Protein AF-A0A4Q3XQ71-F1 (afdb_monomer)

Foldseek 3Di:
DDDDDDDCPPDVDWDWDQDQDPVVRGGDTDTDDDDD

Structure (mmCIF, N/CA/C/O backbone):
data_AF-A0A4Q3XQ71-F1
#
_entry.id   AF-A0A4Q3XQ71-F1
#
loop_
_atom_site.group_PDB
_atom_site.id
_atom_site.type_symbol
_atom_site.label_atom_id
_atom_site.label_alt_i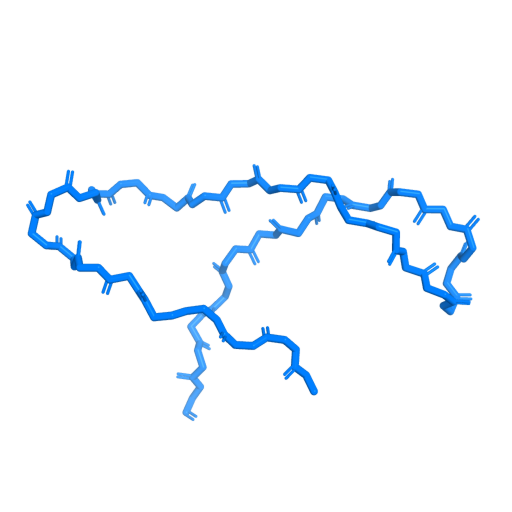d
_atom_site.label_comp_id
_atom_site.label_asym_id
_atom_site.label_entity_id
_atom_site.label_seq_id
_atom_site.pdbx_PDB_ins_code
_atom_site.Cartn_x
_atom_site.Cartn_y
_atom_site.Cartn_z
_atom_site.occupancy
_atom_site.B_iso_or_equiv
_atom_site.auth_seq_id
_atom_site.auth_comp_id
_atom_site.auth_asym_id
_atom_site.auth_atom_id
_atom_site.pdbx_PDB_model_num
ATOM 1 N N . TYR A 1 1 ? -6.254 -10.297 -1.077 1.00 58.38 1 TYR A N 1
ATOM 2 C CA . TYR A 1 1 ? -5.191 -9.336 -0.713 1.00 58.38 1 TYR A CA 1
ATOM 3 C C . TYR A 1 1 ? -4.797 -8.540 -1.946 1.00 58.38 1 TYR A C 1
ATOM 5 O O . TYR A 1 1 ? -4.676 -9.137 -3.007 1.00 58.38 1 TYR A O 1
ATOM 13 N N . TYR A 1 2 ? -4.643 -7.217 -1.840 1.00 56.84 2 TYR A N 1
ATOM 14 C CA . TYR A 1 2 ? -4.192 -6.384 -2.961 1.00 56.84 2 TYR A CA 1
ATOM 15 C C . TYR A 1 2 ? -2.679 -6.521 -3.116 1.00 56.84 2 TYR A C 1
ATOM 17 O O . TYR A 1 2 ? -1.935 -6.095 -2.234 1.00 56.84 2 TYR A O 1
ATOM 25 N N . VAL A 1 3 ? -2.238 -7.125 -4.217 1.00 59.38 3 VAL A N 1
ATOM 26 C CA . VAL A 1 3 ? -0.818 -7.345 -4.506 1.00 59.38 3 VAL A CA 1
ATOM 27 C C . VAL A 1 3 ? -0.406 -6.415 -5.638 1.00 59.38 3 VAL A C 1
ATOM 29 O O . VAL A 1 3 ? -0.960 -6.472 -6.732 1.00 59.38 3 VAL A O 1
ATOM 32 N N . THR A 1 4 ? 0.566 -5.549 -5.373 1.00 68.94 4 THR A N 1
ATOM 33 C CA . THR A 1 4 ? 1.197 -4.686 -6.377 1.00 68.94 4 THR A CA 1
ATOM 34 C C . THR A 1 4 ? 2.626 -5.162 -6.598 1.00 68.94 4 THR A C 1
ATOM 36 O O . THR A 1 4 ? 3.382 -5.316 -5.641 1.00 68.94 4 THR A O 1
ATOM 39 N N . LYS A 1 5 ? 3.008 -5.417 -7.853 1.00 69.38 5 LYS A N 1
ATOM 40 C CA . LYS A 1 5 ? 4.373 -5.819 -8.219 1.00 69.38 5 LYS A CA 1
ATOM 41 C C . LYS A 1 5 ? 5.194 -4.568 -8.532 1.00 69.38 5 LYS A C 1
ATOM 43 O O . LYS A 1 5 ? 4.856 -3.848 -9.466 1.00 69.38 5 LYS A O 1
ATOM 48 N N . LYS A 1 6 ? 6.271 -4.319 -7.780 1.00 68.00 6 LYS A N 1
ATOM 49 C CA . LYS A 1 6 ? 7.207 -3.214 -8.057 1.00 68.00 6 LYS A CA 1
ATOM 50 C C . LYS A 1 6 ? 8.444 -3.685 -8.816 1.00 68.00 6 LYS A C 1
ATOM 52 O O . LYS A 1 6 ? 8.861 -4.833 -8.667 1.00 68.00 6 LYS A O 1
ATOM 57 N N . ASN A 1 7 ? 9.045 -2.785 -9.598 1.00 71.31 7 ASN A N 1
ATOM 58 C CA . ASN A 1 7 ? 10.369 -2.989 -10.182 1.00 71.31 7 ASN A CA 1
ATOM 59 C C . ASN A 1 7 ? 11.443 -2.540 -9.166 1.00 71.31 7 ASN A C 1
ATOM 61 O O . ASN A 1 7 ? 11.591 -1.336 -8.946 1.00 71.31 7 ASN A O 1
ATOM 65 N N . PRO A 1 8 ? 12.195 -3.468 -8.547 1.00 65.38 8 PRO A N 1
ATOM 66 C CA . PRO A 1 8 ? 13.157 -3.146 -7.492 1.00 65.38 8 PRO A CA 1
ATOM 67 C C . PRO A 1 8 ? 14.379 -2.351 -7.979 1.00 65.38 8 PRO A C 1
ATOM 69 O O . PRO A 1 8 ? 15.142 -1.882 -7.144 1.00 65.38 8 PRO A O 1
ATOM 72 N N . ARG A 1 9 ? 14.580 -2.185 -9.299 1.00 73.19 9 ARG A N 1
ATOM 73 C CA . ARG A 1 9 ? 15.703 -1.403 -9.850 1.00 73.19 9 ARG A CA 1
ATOM 74 C C . ARG A 1 9 ? 15.492 0.113 -9.796 1.00 73.19 9 ARG A C 1
ATOM 76 O O . ARG A 1 9 ? 16.462 0.831 -9.608 1.00 73.19 9 ARG A O 1
ATOM 83 N N . ASN A 1 10 ? 14.253 0.590 -9.949 1.00 70.56 10 ASN A N 1
ATOM 84 C CA . ASN A 1 10 ? 13.953 2.031 -10.016 1.00 70.56 10 ASN A CA 1
ATOM 85 C C . ASN A 1 10 ? 13.455 2.613 -8.685 1.00 70.56 10 ASN A C 1
ATOM 87 O O . ASN A 1 10 ? 13.500 3.823 -8.494 1.00 70.56 10 ASN A O 1
ATOM 91 N N . HIS A 1 11 ? 12.967 1.771 -7.770 1.00 68.25 11 HIS A N 1
ATOM 92 C CA . HIS A 1 11 ? 12.413 2.210 -6.489 1.00 68.25 11 HIS A CA 1
ATOM 93 C C . HIS A 1 11 ? 13.060 1.439 -5.339 1.00 68.25 11 HIS A C 1
ATOM 95 O O . HIS A 1 11 ? 12.602 0.360 -4.951 1.00 68.25 11 HIS A O 1
ATOM 101 N N . THR A 1 12 ? 14.142 2.016 -4.816 1.00 65.50 12 THR A N 1
ATOM 102 C CA . THR A 1 12 ? 14.949 1.467 -3.716 1.00 65.50 12 THR A CA 1
ATOM 103 C C . THR A 1 12 ? 14.198 1.493 -2.381 1.00 65.50 12 THR A C 1
ATOM 105 O O . THR A 1 12 ? 14.397 0.624 -1.534 1.00 65.50 12 THR A O 1
ATOM 108 N N . GLU A 1 13 ? 13.290 2.452 -2.193 1.00 74.38 13 GLU A N 1
ATOM 109 C CA . GLU A 1 13 ? 12.558 2.641 -0.940 1.00 74.38 13 GLU A CA 1
ATOM 110 C C . GLU A 1 13 ? 11.257 1.822 -0.868 1.00 74.38 13 GLU A C 1
ATOM 112 O O . GLU A 1 13 ? 10.720 1.309 -1.861 1.00 74.38 13 GLU A O 1
ATOM 117 N N . LYS A 1 14 ? 10.758 1.642 0.358 1.00 70.62 14 LYS A N 1
ATOM 118 C CA . LYS A 1 14 ? 9.463 1.001 0.610 1.00 70.62 14 LYS A CA 1
ATOM 119 C C . LYS A 1 14 ? 8.371 2.047 0.490 1.00 70.62 14 LYS A C 1
ATOM 121 O O . LYS A 1 14 ? 8.432 3.071 1.161 1.00 70.62 14 LYS A O 1
ATOM 126 N N . PHE A 1 15 ? 7.351 1.758 -0.305 1.00 70.69 15 PHE A N 1
ATOM 127 C CA . PHE A 1 15 ? 6.215 2.657 -0.390 1.00 70.69 15 PHE A CA 1
ATOM 128 C C . PHE A 1 15 ? 5.367 2.581 0.881 1.00 70.69 15 PHE A C 1
ATOM 130 O O . PHE A 1 15 ? 5.058 1.490 1.378 1.00 70.69 15 PHE A O 1
ATOM 137 N N . THR A 1 16 ? 4.970 3.748 1.380 1.00 70.12 16 THR A N 1
ATOM 138 C CA . THR A 1 16 ? 3.955 3.890 2.419 1.00 70.12 16 THR A CA 1
ATOM 139 C C . THR A 1 16 ? 2.712 4.512 1.792 1.00 70.12 16 THR A C 1
ATOM 141 O O . THR A 1 16 ? 2.752 5.589 1.202 1.00 70.12 16 THR A O 1
ATOM 144 N N . PHE A 1 17 ? 1.589 3.800 1.861 1.00 76.38 17 PHE A N 1
ATOM 145 C CA . PHE A 1 17 ? 0.320 4.266 1.301 1.00 76.38 17 PHE A CA 1
ATOM 146 C C . PHE A 1 17 ? -0.744 4.272 2.381 1.00 76.38 17 PHE A C 1
ATOM 148 O O . PHE A 1 17 ? -0.904 3.284 3.089 1.00 76.38 17 PHE A O 1
ATOM 155 N N . ARG A 1 18 ? -1.537 5.338 2.486 1.00 79.94 18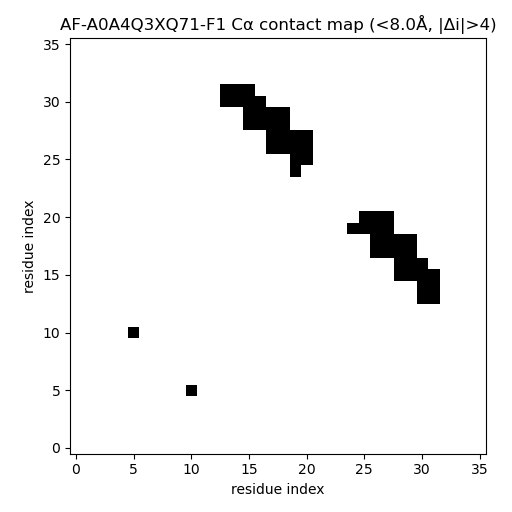 ARG A N 1
ATOM 156 C CA . ARG A 1 18 ? -2.737 5.303 3.329 1.00 79.94 18 ARG A CA 1
ATOM 157 C C . ARG A 1 18 ? -3.852 4.605 2.558 1.00 79.94 18 ARG A C 1
ATOM 159 O O . ARG A 1 18 ? -4.281 5.102 1.522 1.00 79.94 18 ARG A O 1
ATOM 166 N N . LYS A 1 19 ? -4.310 3.453 3.050 1.00 79.00 19 LYS A N 1
ATOM 167 C CA . LYS A 1 19 ? -5.430 2.699 2.468 1.00 79.00 19 LYS A CA 1
ATOM 168 C C . LYS A 1 19 ? -6.559 2.575 3.482 1.00 79.00 19 LYS A C 1
ATOM 170 O O . LYS A 1 19 ? -6.313 2.519 4.685 1.00 79.00 19 LYS A O 1
ATOM 175 N N . TYR A 1 20 ? -7.795 2.559 2.993 1.00 81.38 20 TYR A N 1
ATOM 176 C CA . TYR A 1 20 ? -8.952 2.289 3.836 1.00 81.38 20 TYR A CA 1
ATOM 177 C C . TYR A 1 20 ? -8.939 0.821 4.264 1.00 81.38 20 TYR A C 1
ATOM 179 O O . TYR A 1 20 ? -8.921 -0.074 3.417 1.00 81.38 20 TYR A O 1
ATOM 187 N N . ASP A 1 21 ? -8.935 0.587 5.571 1.00 76.69 21 ASP A N 1
ATOM 188 C CA . ASP A 1 21 ? -9.086 -0.742 6.143 1.00 76.69 21 ASP A CA 1
ATOM 189 C C . ASP A 1 21 ? -10.570 -0.959 6.489 1.00 76.69 21 ASP A C 1
ATOM 191 O O . ASP A 1 21 ? -11.084 -0.281 7.385 1.00 76.69 21 ASP A O 1
ATOM 195 N N . PRO A 1 22 ? -11.283 -1.872 5.804 1.00 84.00 22 PRO A N 1
ATOM 196 C CA . PRO A 1 22 ? -12.696 -2.129 6.073 1.00 84.00 22 P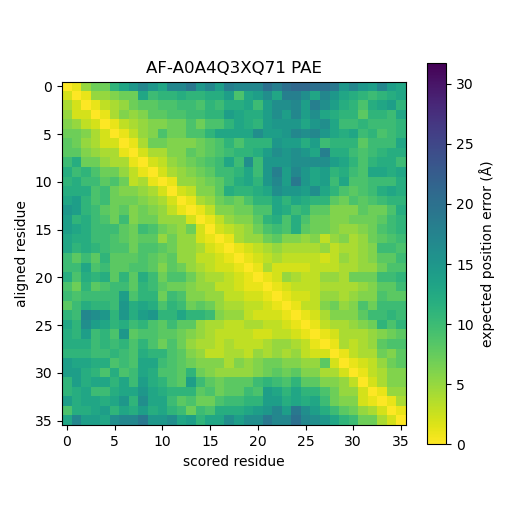RO A CA 1
ATOM 197 C C . PRO A 1 22 ? -12.940 -2.810 7.428 1.00 84.00 22 PRO A C 1
ATOM 199 O O . PRO A 1 22 ? -14.048 -2.722 7.954 1.00 84.00 22 PRO A O 1
ATOM 202 N N . VAL A 1 23 ? -11.925 -3.454 8.015 1.00 81.06 23 VAL A N 1
ATOM 203 C CA . VAL A 1 23 ? -12.005 -4.098 9.334 1.00 81.06 23 VAL A CA 1
ATOM 204 C C . VAL A 1 23 ? -11.883 -3.047 10.432 1.00 81.06 23 VAL A C 1
ATOM 206 O O . VAL A 1 23 ? -12.697 -3.005 11.351 1.00 81.06 23 VAL A O 1
ATOM 209 N N . ALA A 1 24 ? -10.907 -2.146 10.308 1.00 79.56 24 ALA A N 1
ATOM 210 C CA . ALA A 1 24 ? -10.686 -1.067 11.273 1.00 79.5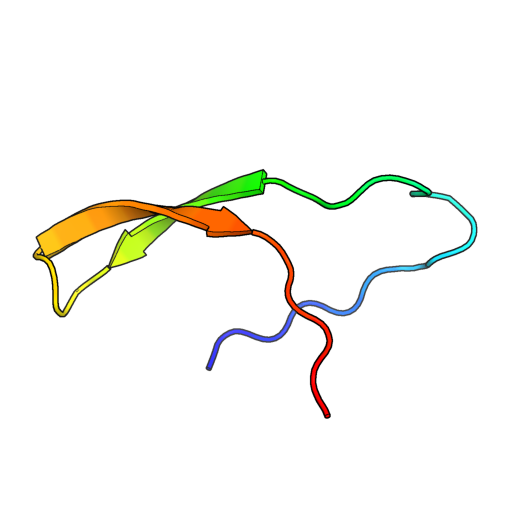6 24 ALA A CA 1
ATOM 211 C C . ALA A 1 24 ? -11.521 0.204 10.993 1.00 79.56 24 ALA A C 1
ATOM 213 O O . ALA A 1 24 ? -11.466 1.154 11.776 1.00 79.56 24 ALA A O 1
ATOM 214 N N . ARG A 1 25 ? -12.25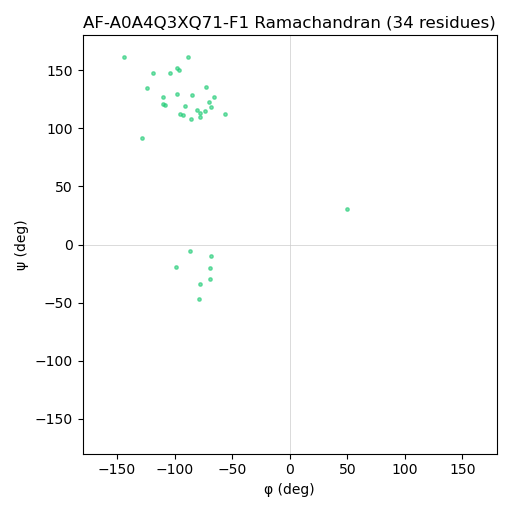9 0.234 9.870 1.00 83.31 25 ARG A N 1
ATOM 215 C CA . ARG A 1 25 ? -13.091 1.341 9.353 1.00 83.31 25 ARG A CA 1
ATOM 216 C C . ARG A 1 25 ? -12.386 2.701 9.293 1.00 83.31 25 ARG A C 1
ATOM 218 O O . ARG A 1 25 ? -13.020 3.747 9.422 1.00 83.31 25 ARG A O 1
ATOM 225 N N . LYS A 1 26 ? -11.070 2.708 9.087 1.00 82.75 26 LYS A N 1
ATOM 226 C CA . LYS A 1 26 ? -10.249 3.926 9.036 1.00 82.75 26 LYS A CA 1
ATOM 227 C C . LYS A 1 26 ? -9.132 3.804 8.010 1.00 82.75 26 LYS A C 1
ATOM 229 O O . LYS A 1 26 ? -8.765 2.706 7.601 1.00 82.75 26 LYS A O 1
ATOM 234 N N . HIS A 1 27 ? -8.580 4.945 7.604 1.00 82.75 27 HIS A N 1
ATOM 235 C CA . HIS A 1 27 ? -7.408 4.973 6.733 1.00 82.75 27 HIS A CA 1
ATOM 236 C C . HIS A 1 27 ? -6.149 4.677 7.543 1.00 82.75 27 HIS A C 1
ATOM 238 O O . HIS A 1 27 ? -5.707 5.509 8.342 1.00 82.75 27 HIS A O 1
ATOM 244 N N . VAL A 1 28 ? -5.578 3.499 7.311 1.00 79.69 28 VAL A N 1
ATOM 245 C CA . VAL A 1 28 ? -4.374 3.004 7.979 1.00 79.69 28 VAL A CA 1
ATOM 246 C C . VAL A 1 28 ? -3.182 3.110 7.027 1.00 79.69 28 VAL A C 1
ATOM 248 O O . VAL A 1 28 ? -3.326 3.025 5.805 1.00 79.69 28 VAL A O 1
ATOM 251 N N . GLU A 1 29 ? -1.998 3.352 7.587 1.00 77.69 29 GLU A N 1
ATOM 252 C CA . GLU A 1 29 ? -0.744 3.358 6.837 1.00 77.69 29 GLU A CA 1
ATOM 253 C C . GLU A 1 29 ? -0.350 1.918 6.473 1.00 77.69 29 GLU A C 1
ATOM 255 O O . GLU A 1 29 ? -0.078 1.083 7.333 1.00 77.69 29 GLU A O 1
ATOM 260 N N . PHE A 1 30 ? -0.334 1.623 5.179 1.00 74.38 30 PHE A N 1
ATOM 261 C CA . PHE A 1 30 ? 0.088 0.352 4.621 1.00 74.38 30 PHE A CA 1
ATOM 262 C C . PHE A 1 30 ? 1.572 0.440 4.268 1.00 74.38 30 PHE A C 1
ATOM 264 O O . PHE A 1 30 ? 1.958 1.168 3.349 1.00 74.38 30 PHE A O 1
ATOM 271 N N . LYS A 1 31 ? 2.402 -0.296 5.009 1.00 68.50 31 LYS A N 1
ATOM 272 C CA . LYS A 1 31 ? 3.836 -0.449 4.736 1.00 68.50 31 LYS A CA 1
ATOM 273 C C . LYS A 1 31 ? 4.053 -1.760 3.986 1.00 68.50 31 LYS A C 1
ATOM 275 O O . LYS A 1 31 ? 3.570 -2.801 4.427 1.00 68.50 31 LYS A O 1
ATOM 280 N N . GLU A 1 32 ? 4.773 -1.724 2.864 1.00 66.56 32 GLU A N 1
ATOM 281 C CA . GLU A 1 32 ? 5.158 -2.943 2.137 1.00 66.56 32 GLU A CA 1
ATOM 282 C C . GLU A 1 32 ? 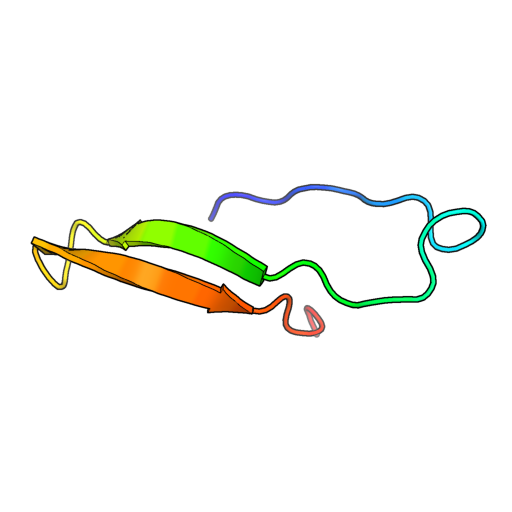5.936 -3.905 3.057 1.00 66.56 32 GLU A C 1
ATOM 284 O O . GLU A 1 32 ? 7.074 -3.634 3.463 1.00 66.56 32 GLU A O 1
ATOM 289 N N . ALA A 1 33 ? 5.325 -5.048 3.372 1.00 71.94 33 ALA A N 1
ATOM 290 C CA . ALA A 1 33 ? 5.980 -6.173 4.026 1.00 71.94 33 ALA A CA 1
ATOM 291 C C . ALA A 1 33 ? 6.436 -7.201 2.980 1.00 71.94 33 ALA A C 1
ATOM 293 O O . ALA A 1 33 ? 5.829 -7.344 1.918 1.00 71.94 33 ALA A O 1
ATOM 294 N N . LYS A 1 34 ? 7.521 -7.923 3.281 1.00 62.62 34 LYS A N 1
ATOM 295 C CA . LYS A 1 34 ? 8.011 -9.013 2.429 1.00 62.62 34 LYS A CA 1
ATOM 296 C C . LYS A 1 34 ? 6.991 -10.156 2.504 1.00 62.62 34 LYS A C 1
ATOM 298 O O . LYS A 1 34 ? 6.748 -10.673 3.590 1.00 62.62 34 LYS A O 1
ATOM 303 N N . ILE A 1 35 ? 6.385 -10.514 1.374 1.00 67.88 35 ILE A N 1
ATOM 304 C CA . ILE A 1 35 ? 5.602 -11.751 1.262 1.00 67.88 35 ILE A CA 1
ATOM 305 C C . ILE A 1 35 ? 6.601 -12.908 1.415 1.00 67.88 35 ILE A C 1
ATOM 307 O O . ILE A 1 35 ? 7.650 -12.881 0.767 1.00 67.88 35 IL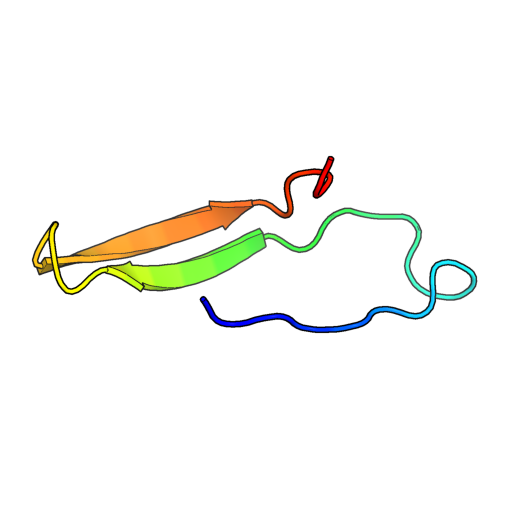E A O 1
ATOM 311 N N . LYS A 1 36 ? 6.327 -13.834 2.340 1.00 63.81 36 LYS A N 1
ATOM 312 C CA . LYS A 1 36 ? 7.124 -15.052 2.541 1.00 63.81 36 LYS A CA 1
ATOM 313 C C . LYS A 1 36 ? 6.865 -16.039 1.410 1.00 63.81 36 LYS A C 1
ATOM 315 O O . LYS A 1 36 ? 5.692 -16.119 0.986 1.00 63.81 36 LYS A O 1
#

Mean predicted aligned error: 8.38 Å

pLDDT: mean 72.24, std 7.3, range [56.84, 84.0]

Radius of gyration: 11.59 Å; Cα contacts (8 Å, |Δi|>4): 27; chains: 1; bounding box: 29×20×22 Å

Sequence (36 aa):
YYVTKKNPRNHTEKFTFRKYDPVARKHVEFKEAKIK

Solvent-accessible surface area (backbone atoms only — not comparable to full-atom values): 2668 Å² total; per-residue (Å²): 132,93,82,81,90,79,64,71,88,85,48,85,70,76,62,7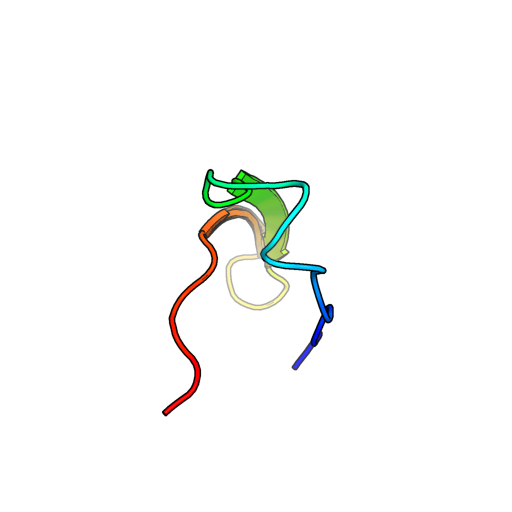4,44,78,42,79,35,84,88,78,72,41,75,40,80,44,66,75,70,86,82,128

Nearest PDB structures (foldseek):
  6spg-assembly1_3  TM=8.658E-01  e=2.112E-01  Pseudomonas aeruginosa
  7jsz-assem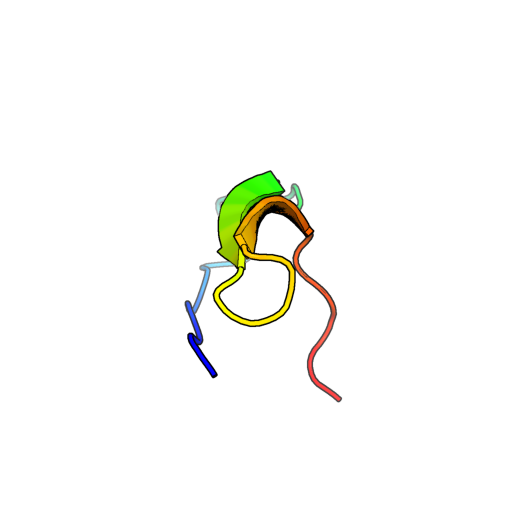bly1_C  TM=8.952E-01  e=3.202E-01  Escherichia coli K-12
  6ddd-assembly1_O  TM=7.998E-01  e=7.882E-01  Staphylococcus aureus
  7pit-assembly1_z  TM=8.289E-01  e=2.080E+00  Mycoplasmoides pneumoniae M129
  7pas-assembly1_z  TM=7.053E-01  e=1.372E+00  Mycoplasmoides pneumoniae M129

Secondary structure (DSSP, 8-state):
-------TTT--SPPEEEEEETTTTEEEEEE-PPP-